Protein AF-A0A6J4GP57-F1 (afdb_monomer_lite)

Secondary structure (DSSP, 8-state):
----HHHHHHHHH--HHHHHHHHHHHHHHHHHHHHH-SS--HHHHHHHHHHHTT-EEEEEESSTTSSEEEEE-SS---

Foldseek 3Di:
DDDDPVLVVCVVPDDPVNVVVLVVVLVVVLCCCVVPPPDDDPVNVLCVVCVVVQWHQRDWDDDPPPTDTDTDHPDDPD

Organism: NCBI:txid2704140

Structure (mmCIF, N/CA/C/O backbone):
data_AF-A0A6J4GP57-F1
#
_entry.id   AF-A0A6J4GP57-F1
#
loop_
_atom_site.group_PDB
_atom_site.id
_atom_site.type_symbol
_atom_site.label_atom_id
_atom_site.label_alt_id
_atom_site.label_comp_id
_atom_site.label_asym_id
_atom_site.label_entity_id
_atom_site.label_seq_id
_atom_site.pdbx_PDB_ins_code
_atom_site.Cartn_x
_atom_site.Cartn_y
_atom_site.Cartn_z
_atom_site.occupancy
_atom_site.B_iso_or_equiv
_atom_site.auth_seq_id
_atom_site.auth_comp_id
_atom_site.auth_asym_id
_atom_site.auth_atom_id
_atom_site.pdbx_PDB_model_num
ATOM 1 N N . MET A 1 1 ? -6.454 -3.363 -15.089 1.00 44.81 1 MET A N 1
ATOM 2 C CA . MET A 1 1 ? -5.148 -3.789 -15.651 1.00 44.81 1 MET A CA 1
ATOM 3 C C . MET A 1 1 ? -4.570 -2.718 -16.577 1.00 44.81 1 MET A C 1
ATOM 5 O O . MET A 1 1 ? -5.327 -1.929 -17.123 1.00 44.81 1 MET A O 1
ATOM 9 N N . LEU A 1 2 ? -3.242 -2.710 -16.731 1.00 40.88 2 LEU A N 1
ATOM 10 C CA . LEU A 1 2 ? -2.360 -1.684 -17.321 1.00 40.88 2 LEU A CA 1
ATOM 11 C C . LEU A 1 2 ? -1.969 -0.574 -16.344 1.00 40.88 2 LEU A C 1
ATOM 13 O O . LEU A 1 2 ? -2.475 0.541 -16.407 1.00 40.88 2 LEU A O 1
ATOM 17 N N . ALA A 1 3 ? -0.991 -0.863 -15.484 1.00 48.94 3 ALA A N 1
ATOM 18 C CA . ALA A 1 3 ? -0.072 0.169 -15.025 1.00 48.94 3 ALA A CA 1
ATOM 19 C C . ALA A 1 3 ? 0.396 0.986 -16.238 1.00 48.94 3 ALA A C 1
ATOM 21 O O . ALA A 1 3 ? 0.820 0.419 -17.248 1.00 48.94 3 ALA A O 1
ATOM 22 N N . ASN A 1 4 ? 0.224 2.307 -16.154 1.00 57.12 4 ASN A N 1
ATOM 23 C CA . ASN A 1 4 ? 0.611 3.258 -17.192 1.00 57.12 4 ASN A CA 1
ATOM 24 C C . ASN A 1 4 ? 2.067 2.954 -17.609 1.00 57.12 4 ASN A C 1
ATOM 26 O O . ASN A 1 4 ? 2.865 2.596 -16.743 1.00 57.12 4 ASN A O 1
ATOM 30 N N . HIS A 1 5 ? 2.436 3.057 -18.891 1.00 55.78 5 HIS A N 1
ATOM 31 C CA . HIS A 1 5 ? 3.788 2.706 -19.375 1.00 55.78 5 HIS A CA 1
ATOM 32 C C . HIS A 1 5 ? 4.902 3.323 -18.502 1.00 55.78 5 HIS A C 1
ATOM 34 O O . HIS A 1 5 ? 5.918 2.690 -18.229 1.00 55.78 5 HIS A O 1
ATOM 40 N N . ARG A 1 6 ? 4.657 4.535 -17.985 1.00 57.03 6 ARG A N 1
ATOM 41 C CA . ARG A 1 6 ? 5.530 5.247 -17.039 1.00 57.03 6 ARG A CA 1
ATOM 42 C C . ARG A 1 6 ? 5.711 4.527 -15.697 1.00 57.03 6 ARG A C 1
ATOM 44 O O . ARG A 1 6 ? 6.829 4.439 -15.218 1.00 57.03 6 ARG A O 1
ATOM 51 N N . VAL A 1 7 ? 4.640 3.972 -15.131 1.00 60.97 7 VAL A N 1
ATOM 52 C CA . VAL A 1 7 ? 4.661 3.227 -13.860 1.00 60.97 7 VAL A CA 1
ATOM 53 C C . VAL A 1 7 ? 5.391 1.898 -14.033 1.00 60.97 7 VAL A C 1
ATOM 55 O O . VAL A 1 7 ? 6.228 1.547 -13.215 1.00 60.97 7 VAL A O 1
ATOM 58 N N . ARG A 1 8 ? 5.158 1.189 -15.147 1.00 60.78 8 ARG A N 1
ATOM 59 C CA . ARG A 1 8 ? 5.902 -0.046 -15.457 1.00 60.78 8 ARG A CA 1
ATOM 60 C C . ARG A 1 8 ? 7.399 0.204 -15.619 1.00 60.78 8 ARG A C 1
ATOM 62 O O . ARG A 1 8 ? 8.190 -0.631 -15.202 1.00 60.78 8 ARG A O 1
ATOM 69 N N . LYS A 1 9 ? 7.773 1.328 -16.238 1.00 60.75 9 LYS A N 1
ATOM 70 C CA . LYS A 1 9 ? 9.172 1.741 -16.372 1.00 60.75 9 LYS A CA 1
ATOM 71 C C . LYS A 1 9 ? 9.778 2.079 -15.007 1.00 60.75 9 LYS A C 1
ATOM 73 O O . LYS A 1 9 ? 10.799 1.503 -14.665 1.00 60.75 9 LYS A O 1
ATOM 78 N N . ALA A 1 10 ? 9.099 2.906 -14.210 1.00 63.97 10 ALA A N 1
ATOM 79 C CA . ALA A 1 10 ? 9.558 3.284 -12.875 1.00 63.97 10 ALA A CA 1
ATOM 80 C C . ALA A 1 10 ? 9.748 2.065 -11.959 1.00 63.97 10 ALA A C 1
ATOM 82 O O . ALA A 1 10 ? 10.796 1.938 -11.351 1.00 63.97 10 ALA A O 1
ATOM 83 N N . VAL A 1 11 ? 8.796 1.124 -11.933 1.00 66.94 11 VAL A N 1
ATOM 84 C CA . VAL A 1 11 ? 8.921 -0.118 -11.144 1.00 66.94 11 VAL A CA 1
ATOM 85 C C . VAL A 1 11 ? 10.066 -1.008 -11.646 1.00 66.94 11 VAL A C 1
ATOM 87 O O . VAL A 1 11 ? 10.732 -1.647 -10.846 1.00 66.94 11 VAL A O 1
ATOM 90 N N . ARG A 1 12 ? 10.326 -1.057 -12.960 1.00 67.62 12 ARG A N 1
ATOM 91 C CA . ARG A 1 12 ? 11.436 -1.850 -13.528 1.00 67.62 12 ARG A CA 1
ATOM 92 C C . ARG A 1 12 ? 12.815 -1.251 -13.269 1.00 67.62 12 ARG A C 1
ATOM 94 O O . ARG A 1 12 ? 13.790 -1.991 -13.258 1.00 67.62 12 ARG A O 1
ATOM 101 N N . GLU A 1 13 ? 12.889 0.067 -13.145 1.00 74.06 13 GLU A N 1
ATOM 102 C CA . GLU A 1 13 ? 14.129 0.809 -12.896 1.00 74.06 13 GLU A CA 1
ATOM 103 C C . GLU A 1 13 ? 14.348 1.080 -11.399 1.00 74.06 13 GLU A C 1
ATOM 105 O O . GLU A 1 13 ? 15.430 1.515 -11.012 1.00 74.06 13 GLU A O 1
ATOM 110 N N . MET A 1 14 ? 13.341 0.806 -10.562 1.00 76.75 14 MET A N 1
ATOM 111 C CA . MET A 1 14 ? 13.413 0.935 -9.111 1.00 76.75 14 MET A CA 1
ATOM 112 C C . MET A 1 14 ? 14.446 -0.043 -8.558 1.00 76.75 14 MET A C 1
ATOM 114 O O . MET A 1 14 ? 14.399 -1.246 -8.833 1.00 76.75 14 MET A O 1
ATOM 118 N N . ASN A 1 15 ? 15.391 0.476 -7.778 1.00 85.25 15 ASN A N 1
ATOM 119 C CA . ASN A 1 15 ? 16.358 -0.376 -7.106 1.00 85.25 15 ASN A CA 1
ATOM 120 C C . ASN A 1 15 ? 15.702 -1.071 -5.895 1.00 85.25 15 ASN A C 1
ATOM 122 O O . ASN A 1 15 ? 14.640 -0.668 -5.420 1.00 85.25 15 ASN A O 1
ATOM 126 N N . LEU A 1 16 ? 16.337 -2.134 -5.399 1.00 80.88 16 LEU A N 1
ATOM 127 C CA . LEU A 1 16 ? 15.788 -2.933 -4.303 1.00 80.88 16 LEU A CA 1
ATOM 128 C C . LEU A 1 16 ? 15.566 -2.118 -3.016 1.00 80.88 16 LEU A C 1
ATOM 130 O O . LEU A 1 16 ? 14.585 -2.366 -2.324 1.00 80.88 16 LEU A O 1
ATOM 134 N N . TYR A 1 17 ? 16.445 -1.164 -2.702 1.00 87.94 17 TYR A N 1
ATOM 135 C CA . TYR A 1 17 ? 16.324 -0.335 -1.502 1.00 87.94 17 TYR A CA 1
ATOM 136 C C . TYR A 1 17 ? 15.149 0.630 -1.608 1.00 87.94 17 TYR A C 1
ATOM 138 O O . TYR A 1 17 ? 14.326 0.651 -0.704 1.00 87.94 17 TYR A O 1
ATOM 146 N N . ASP A 1 18 ? 15.000 1.318 -2.742 1.00 85.19 18 ASP A N 1
ATOM 147 C CA . ASP A 1 18 ? 13.848 2.195 -2.979 1.00 85.19 18 ASP A CA 1
ATOM 148 C C . ASP A 1 18 ? 12.538 1.407 -2.844 1.00 85.19 18 ASP A C 1
ATOM 150 O O . ASP A 1 18 ? 11.587 1.866 -2.217 1.00 85.19 18 ASP A O 1
ATOM 154 N N . PHE A 1 19 ? 12.491 0.190 -3.399 1.00 84.12 19 PHE A N 1
ATOM 155 C CA . PHE A 1 19 ? 11.322 -0.680 -3.285 1.00 84.12 19 PHE A CA 1
ATOM 156 C C . PHE A 1 19 ? 11.024 -1.070 -1.832 1.00 84.12 19 PHE A C 1
ATOM 158 O O . PHE A 1 19 ? 9.873 -0.993 -1.402 1.00 84.12 19 PHE A O 1
ATOM 165 N N . ILE A 1 20 ? 12.049 -1.473 -1.074 1.00 88.81 20 ILE A N 1
ATOM 166 C CA . ILE A 1 20 ? 11.908 -1.793 0.351 1.00 88.81 20 ILE A CA 1
ATOM 167 C C . ILE A 1 20 ? 11.407 -0.572 1.122 1.00 88.81 20 ILE A C 1
ATOM 169 O O . ILE A 1 20 ? 10.505 -0.723 1.941 1.00 88.81 20 ILE A O 1
ATOM 173 N N . ASP A 1 21 ? 11.936 0.618 0.839 1.00 90.75 21 ASP A N 1
ATOM 174 C CA . ASP A 1 21 ? 11.540 1.856 1.509 1.00 90.75 21 ASP A CA 1
ATOM 175 C C . ASP A 1 21 ? 10.073 2.210 1.231 1.00 90.75 21 ASP A C 1
ATOM 177 O O . ASP A 1 21 ? 9.349 2.568 2.163 1.00 90.75 21 ASP A O 1
ATOM 181 N N . PHE A 1 22 ? 9.592 2.042 -0.009 1.00 88.81 22 PHE A N 1
ATOM 182 C CA . PHE A 1 22 ? 8.169 2.210 -0.337 1.00 88.81 22 PHE A CA 1
ATOM 183 C C . PHE A 1 22 ? 7.286 1.255 0.469 1.00 88.81 22 PHE A C 1
ATOM 185 O O . PHE A 1 22 ? 6.358 1.694 1.147 1.00 88.81 22 PHE A O 1
ATOM 192 N N . VAL A 1 23 ? 7.607 -0.041 0.443 1.00 91.19 23 VAL A N 1
ATOM 193 C CA . VAL A 1 23 ? 6.827 -1.054 1.166 1.00 91.19 23 VAL A CA 1
ATOM 194 C C . VAL A 1 23 ? 6.867 -0.793 2.673 1.00 91.19 23 VAL A C 1
ATOM 196 O O . VAL A 1 23 ? 5.833 -0.824 3.334 1.00 91.19 23 VAL A O 1
ATOM 199 N N . ALA A 1 24 ? 8.037 -0.498 3.237 1.00 94.56 24 ALA A N 1
ATOM 200 C CA . ALA A 1 24 ? 8.174 -0.212 4.661 1.00 94.56 24 ALA A CA 1
ATOM 201 C C . ALA A 1 24 ? 7.333 1.004 5.073 1.00 94.56 24 ALA A C 1
ATOM 203 O O . ALA A 1 24 ? 6.648 0.958 6.096 1.00 94.56 24 ALA A O 1
ATOM 204 N N . ASN A 1 25 ? 7.336 2.065 4.261 1.00 94.06 25 ASN A N 1
ATOM 205 C CA . ASN A 1 25 ? 6.541 3.261 4.511 1.00 94.06 25 ASN A CA 1
ATOM 206 C C . ASN A 1 25 ? 5.030 2.973 4.536 1.00 94.06 25 ASN A C 1
ATOM 208 O O . ASN A 1 25 ? 4.337 3.463 5.430 1.00 94.06 25 ASN A O 1
ATOM 212 N N . ASP A 1 26 ? 4.519 2.140 3.628 1.00 94.38 26 ASP A N 1
ATOM 213 C CA . ASP A 1 26 ? 3.104 1.738 3.632 1.00 94.38 26 ASP A CA 1
ATOM 214 C C . ASP A 1 26 ? 2.746 0.998 4.929 1.00 94.38 26 ASP A C 1
ATOM 216 O O . ASP A 1 26 ? 1.763 1.324 5.595 1.00 94.38 26 ASP A O 1
ATOM 220 N N . PHE A 1 27 ? 3.594 0.064 5.366 1.00 95.44 27 PHE A N 1
ATOM 221 C CA . PHE A 1 27 ? 3.369 -0.692 6.601 1.00 95.44 27 PHE A CA 1
ATOM 222 C C . PHE A 1 27 ? 3.455 0.182 7.859 1.00 95.44 27 PHE A C 1
ATOM 224 O O . PHE A 1 27 ? 2.678 -0.019 8.797 1.00 95.44 27 PHE A O 1
ATOM 231 N N . TYR A 1 28 ? 4.345 1.178 7.884 1.00 95.69 28 TYR A N 1
ATOM 232 C CA . TYR A 1 28 ? 4.366 2.167 8.964 1.00 95.69 28 TYR A CA 1
ATOM 233 C C . TYR A 1 28 ? 3.086 3.000 8.996 1.00 95.69 28 TYR A C 1
ATOM 235 O O . TYR A 1 28 ? 2.543 3.229 10.079 1.00 95.69 28 TYR A O 1
ATOM 243 N N . ASN A 1 29 ? 2.558 3.393 7.834 1.00 93.25 29 ASN A N 1
ATOM 244 C CA . ASN A 1 29 ? 1.269 4.073 7.759 1.00 93.25 29 ASN A CA 1
ATOM 245 C C . ASN A 1 29 ? 0.138 3.174 8.261 1.00 93.25 29 ASN A C 1
ATOM 247 O O . ASN A 1 29 ? -0.669 3.623 9.072 1.00 93.25 29 ASN A O 1
ATOM 251 N N . PHE A 1 30 ? 0.102 1.897 7.866 1.00 94.88 30 PHE A N 1
ATOM 252 C CA . PHE A 1 30 ? -0.900 0.949 8.367 1.00 94.88 30 PHE A CA 1
ATOM 253 C C . PHE A 1 30 ? -0.869 0.873 9.890 1.00 94.88 30 PHE A C 1
ATOM 255 O O . PHE A 1 30 ? -1.911 1.012 10.528 1.00 94.88 30 PHE A O 1
ATOM 262 N N . LEU A 1 31 ? 0.323 0.718 10.474 1.00 95.00 31 LEU A N 1
ATOM 263 C CA . LEU A 1 31 ? 0.496 0.680 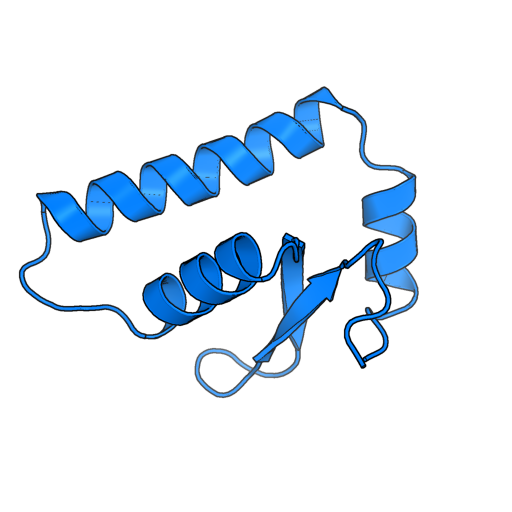11.922 1.00 95.00 31 LEU A CA 1
ATOM 264 C C . LEU A 1 31 ? 0.015 1.978 12.579 1.00 95.00 31 LEU A C 1
ATOM 266 O O . LEU A 1 31 ? -0.732 1.921 13.555 1.00 95.00 31 LEU A O 1
ATOM 270 N N . LEU A 1 32 ? 0.412 3.134 12.044 1.00 94.31 32 LEU A N 1
ATOM 271 C CA . LEU A 1 32 ? 0.021 4.439 12.572 1.00 94.31 32 LEU A CA 1
ATOM 272 C C . LEU A 1 32 ? -1.501 4.617 12.550 1.00 94.31 32 LEU A C 1
ATOM 274 O O . LEU A 1 32 ? -2.096 4.975 13.565 1.00 94.31 32 LEU A O 1
ATOM 278 N N . PHE A 1 33 ? -2.142 4.310 11.424 1.00 92.31 33 PHE A N 1
ATOM 279 C CA . PHE A 1 33 ? -3.586 4.456 11.282 1.00 92.31 33 PHE A CA 1
ATOM 280 C C . PHE A 1 33 ? -4.363 3.478 12.164 1.00 92.31 33 PHE A C 1
ATOM 282 O O . PHE A 1 33 ? -5.324 3.891 12.801 1.00 92.31 33 PHE A O 1
ATOM 289 N N . TYR A 1 34 ? -3.926 2.223 12.274 1.00 90.50 34 TYR A N 1
ATOM 290 C CA . TYR A 1 34 ? -4.592 1.233 13.126 1.00 90.50 34 TYR A CA 1
ATOM 291 C C . TYR A 1 34 ? -4.360 1.445 14.625 1.00 90.50 34 TYR A C 1
ATOM 293 O O . TYR A 1 34 ? -5.182 1.018 15.431 1.00 90.50 34 TYR A O 1
ATOM 301 N N . THR A 1 35 ? -3.241 2.061 15.009 1.00 94.88 35 THR A N 1
ATOM 302 C CA . THR A 1 35 ? -2.908 2.280 16.424 1.00 94.88 35 THR A CA 1
ATOM 303 C C . THR A 1 35 ? -3.531 3.563 16.962 1.00 94.88 35 THR A C 1
ATOM 305 O O . THR A 1 35 ? -3.918 3.608 18.127 1.00 94.88 35 THR A O 1
ATOM 308 N N . TYR A 1 36 ? -3.604 4.613 16.138 1.00 93.25 36 TYR A N 1
ATOM 309 C CA . TYR A 1 36 ? -3.921 5.963 16.611 1.00 93.25 36 TYR A CA 1
ATOM 310 C C . TYR A 1 36 ? -5.217 6.557 16.051 1.00 93.25 36 TYR A C 1
ATOM 312 O O . TYR A 1 36 ? -5.607 7.634 16.502 1.00 93.25 36 TYR A O 1
ATOM 320 N N . LEU A 1 37 ? -5.892 5.908 15.095 1.00 91.38 37 LEU A N 1
ATOM 321 C CA . LEU A 1 37 ? -7.215 6.339 14.638 1.00 91.38 37 LEU A CA 1
ATOM 322 C C . LEU A 1 37 ? -8.283 5.291 14.946 1.00 91.38 37 LEU A C 1
ATOM 324 O O . LEU A 1 37 ? -8.169 4.133 14.561 1.00 91.38 37 LEU A O 1
ATOM 328 N N . ASP A 1 38 ? -9.394 5.750 15.517 1.00 87.06 38 ASP A N 1
ATOM 329 C CA . ASP A 1 38 ? -10.575 4.914 15.773 1.00 87.06 38 ASP A CA 1
ATOM 330 C C . ASP A 1 38 ? -11.427 4.664 14.514 1.00 87.06 38 ASP A C 1
ATOM 332 O O . ASP A 1 38 ? -12.415 3.930 14.549 1.00 87.06 38 ASP A O 1
ATOM 336 N N . GLN A 1 39 ? -11.065 5.282 13.385 1.00 89.06 39 GLN A N 1
ATOM 337 C CA . GLN A 1 39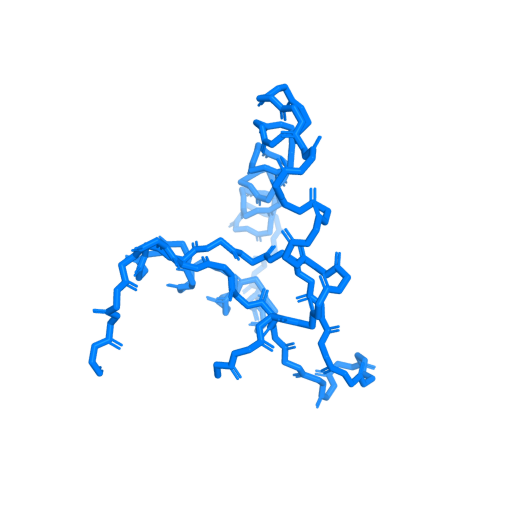 ? -11.775 5.143 12.117 1.00 89.06 39 GLN A CA 1
ATOM 338 C C . GLN A 1 39 ? -10.936 4.414 11.070 1.00 89.06 39 GLN A C 1
ATOM 340 O O . GLN A 1 39 ? -9.758 4.705 10.861 1.00 89.06 39 GLN A O 1
ATOM 345 N N . LYS A 1 40 ? -11.593 3.523 10.328 1.00 86.75 40 LYS A N 1
ATOM 346 C CA . LYS A 1 40 ? -11.013 2.909 9.135 1.00 86.75 40 LYS A CA 1
ATOM 347 C C . LYS A 1 40 ? -10.972 3.920 7.995 1.00 86.75 40 LYS A C 1
ATOM 349 O O . LYS A 1 40 ? -12.014 4.421 7.575 1.00 86.75 40 LYS A O 1
ATOM 354 N N . ILE A 1 41 ? -9.781 4.182 7.464 1.00 91.00 41 ILE A N 1
ATOM 355 C CA . ILE A 1 41 ? -9.600 5.034 6.286 1.00 91.00 41 ILE A CA 1
ATOM 356 C C . ILE A 1 41 ? -9.725 4.166 5.024 1.00 91.00 41 ILE A C 1
ATOM 358 O O . ILE A 1 41 ? -8.882 3.291 4.826 1.00 91.00 41 ILE A O 1
ATOM 362 N N . PRO A 1 42 ? -10.696 4.418 4.122 1.00 91.75 42 PRO A N 1
ATOM 363 C CA . PRO A 1 42 ? -10.900 3.590 2.928 1.00 91.75 42 PRO A CA 1
ATOM 364 C C . PRO A 1 42 ? -9.666 3.456 2.029 1.00 91.75 42 PRO A C 1
ATOM 366 O O . PRO A 1 42 ? -9.445 2.405 1.439 1.00 91.75 42 PRO A O 1
ATOM 369 N N . PHE A 1 43 ? -8.845 4.506 1.937 1.00 92.88 43 PHE A N 1
ATOM 370 C CA . PHE A 1 43 ? -7.581 4.465 1.200 1.00 92.88 43 PHE A CA 1
ATOM 371 C C . PHE A 1 43 ? -6.641 3.378 1.746 1.00 92.88 43 PHE A C 1
ATOM 373 O O . PHE A 1 43 ? -6.161 2.551 0.977 1.00 92.88 43 PHE A O 1
ATOM 380 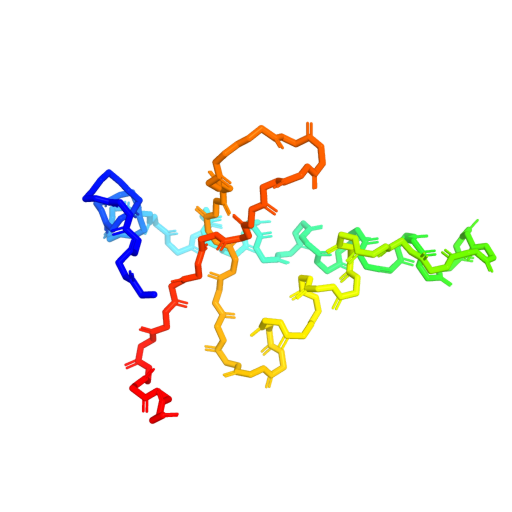N N . ILE A 1 44 ? -6.465 3.336 3.069 1.00 94.00 44 ILE A N 1
ATOM 381 C CA . ILE A 1 44 ? -5.591 2.384 3.765 1.00 94.00 44 ILE A CA 1
ATOM 382 C C . ILE A 1 44 ? -6.142 0.961 3.676 1.00 94.00 44 ILE A C 1
ATOM 384 O O . ILE A 1 44 ? -5.398 0.029 3.388 1.00 94.00 44 ILE A O 1
ATOM 388 N N . GLU A 1 45 ? -7.455 0.782 3.847 1.00 94.25 45 GLU A N 1
ATOM 389 C CA . GLU A 1 45 ? -8.077 -0.543 3.715 1.00 94.25 45 GLU A CA 1
ATOM 390 C C . GLU A 1 45 ? -7.886 -1.122 2.304 1.00 94.25 45 GLU A C 1
ATOM 392 O O . GLU A 1 45 ? -7.581 -2.308 2.149 1.00 94.25 45 GLU A O 1
ATOM 397 N N . ASN A 1 46 ? -8.024 -0.282 1.273 1.00 94.12 46 ASN A N 1
ATOM 398 C CA . ASN A 1 46 ? -7.813 -0.687 -0.114 1.00 94.12 46 ASN A CA 1
ATOM 399 C C . ASN A 1 46 ? -6.343 -1.042 -0.388 1.00 94.12 46 ASN A C 1
ATOM 401 O O . ASN A 1 46 ? -6.072 -2.022 -1.080 1.00 94.12 46 ASN A O 1
ATOM 405 N N . GLU A 1 47 ? -5.401 -0.281 0.170 1.00 94.44 47 GLU A N 1
ATOM 406 C CA . GLU A 1 47 ? -3.964 -0.542 0.044 1.00 94.44 47 GLU A CA 1
ATOM 407 C C . GLU A 1 47 ? -3.564 -1.877 0.693 1.00 94.44 47 GLU A C 1
ATOM 409 O O . GLU A 1 47 ? -2.896 -2.703 0.069 1.00 94.44 47 GLU A O 1
ATOM 414 N N . ILE A 1 48 ? -4.072 -2.153 1.901 1.00 94.88 48 ILE A N 1
ATOM 415 C CA . ILE A 1 48 ? -3.880 -3.435 2.597 1.00 94.88 48 ILE A CA 1
ATOM 416 C C . ILE A 1 48 ? -4.457 -4.600 1.781 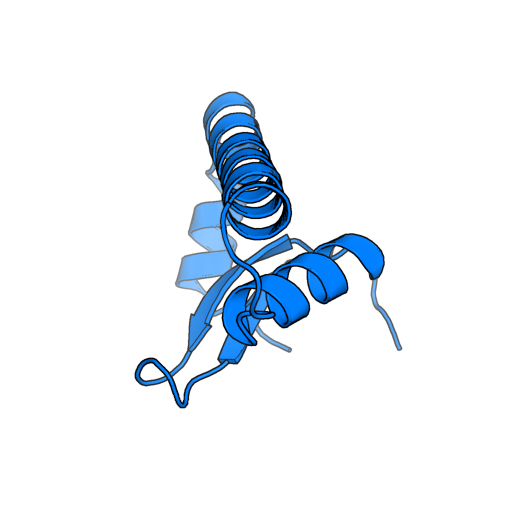1.00 94.88 48 ILE A C 1
ATOM 418 O O . ILE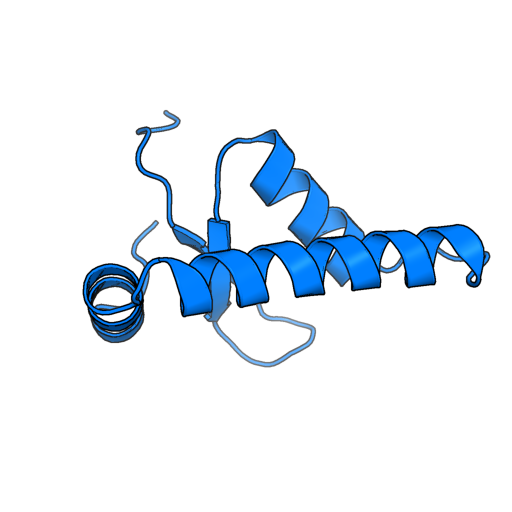 A 1 48 ? -3.836 -5.663 1.711 1.00 94.88 48 ILE A O 1
ATOM 422 N N . SER A 1 49 ? -5.635 -4.430 1.168 1.00 94.69 49 SER A N 1
ATOM 423 C CA . SER A 1 49 ? -6.233 -5.473 0.321 1.00 94.69 49 SER A CA 1
ATOM 424 C C . SER A 1 49 ? -5.337 -5.816 -0.867 1.00 94.69 49 SER A C 1
ATOM 426 O O . SER A 1 49 ? -5.127 -6.990 -1.151 1.00 94.69 49 SER A O 1
ATOM 428 N N . ILE A 1 50 ? -4.748 -4.806 -1.515 1.00 93.88 50 ILE A N 1
ATOM 429 C CA . ILE A 1 50 ? -3.836 -5.009 -2.648 1.00 93.88 50 ILE A CA 1
ATOM 430 C C . ILE A 1 50 ? -2.636 -5.866 -2.235 1.00 93.88 50 ILE A C 1
ATOM 432 O O . ILE A 1 50 ? -2.311 -6.825 -2.934 1.00 93.88 50 ILE A O 1
ATOM 436 N N . TYR A 1 51 ? -2.019 -5.567 -1.087 1.00 92.69 51 TYR A N 1
ATOM 437 C CA . TYR A 1 51 ? -0.920 -6.378 -0.558 1.00 92.69 51 TYR A CA 1
ATOM 438 C C . TYR A 1 51 ? -1.355 -7.814 -0.222 1.00 92.69 51 TYR A C 1
ATOM 440 O O . TYR A 1 51 ? -0.625 -8.758 -0.530 1.00 92.69 51 TYR A O 1
ATOM 448 N N . LYS A 1 52 ? -2.546 -8.004 0.367 1.00 92.25 52 LYS A N 1
ATOM 449 C CA . LYS A 1 52 ? -3.100 -9.342 0.666 1.00 92.25 52 LYS A CA 1
ATOM 450 C C . LYS A 1 52 ? -3.328 -10.183 -0.590 1.00 92.25 52 LYS A C 1
ATOM 452 O O . LYS A 1 52 ? -3.112 -11.391 -0.547 1.00 92.25 52 LYS A O 1
ATOM 457 N N . ASP A 1 53 ? -3.689 -9.540 -1.695 1.00 91.81 53 ASP A N 1
ATOM 458 C CA . ASP A 1 53 ? -3.900 -10.189 -2.992 1.00 91.81 53 ASP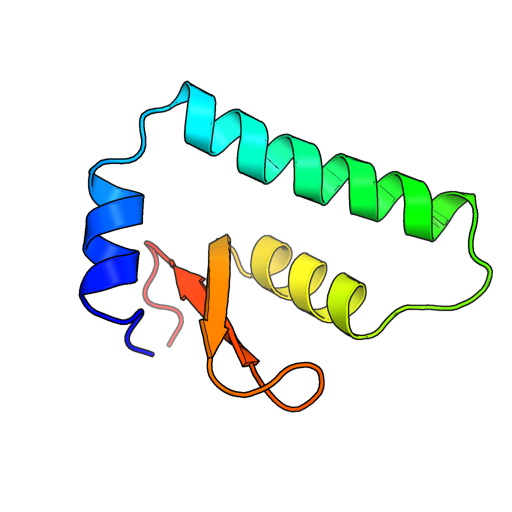 A CA 1
ATOM 459 C C . ASP A 1 53 ? -2.588 -10.392 -3.782 1.00 91.81 53 ASP A C 1
ATOM 461 O O . ASP A 1 53 ? -2.603 -10.851 -4.924 1.00 91.81 53 ASP A O 1
ATOM 465 N N . GLY A 1 54 ? -1.428 -10.065 -3.195 1.00 87.69 54 GLY A N 1
ATOM 466 C CA . GLY A 1 54 ? -0.113 -10.213 -3.833 1.00 87.69 54 GLY A CA 1
ATOM 467 C C . GLY A 1 54 ? 0.213 -9.123 -4.860 1.00 87.69 54 GLY A C 1
ATOM 468 O O . GLY A 1 54 ? 1.104 -9.299 -5.697 1.00 87.69 54 GLY A O 1
ATOM 469 N N . GLY A 1 55 ? -0.514 -8.006 -4.828 1.00 88.94 55 GLY A N 1
ATOM 470 C CA . GLY A 1 55 ? -0.234 -6.814 -5.617 1.00 88.94 55 GLY A CA 1
ATOM 471 C C . GLY A 1 55 ? 0.649 -5.809 -4.876 1.00 88.94 55 GLY A C 1
ATOM 472 O O . GLY A 1 55 ? 0.753 -5.812 -3.654 1.00 88.94 55 GLY A O 1
ATOM 473 N N . PHE A 1 56 ? 1.257 -4.906 -5.641 1.00 88.88 56 PHE A N 1
ATOM 474 C CA . PHE A 1 56 ? 2.002 -3.755 -5.142 1.00 88.88 56 PHE A CA 1
ATOM 475 C C . PHE A 1 56 ? 1.319 -2.452 -5.603 1.00 88.88 56 PHE A C 1
ATOM 477 O O . PHE A 1 56 ? 1.210 -2.228 -6.819 1.00 88.88 56 PHE A O 1
ATOM 484 N N . PRO A 1 57 ? 0.826 -1.601 -4.684 1.00 90.56 57 PRO A N 1
ATOM 485 C CA . PRO A 1 57 ? 0.197 -0.325 -5.015 1.00 90.56 57 PRO A CA 1
ATOM 486 C C . PRO A 1 57 ? 1.267 0.696 -5.433 1.00 90.56 57 PRO A C 1
ATOM 488 O O . PRO A 1 57 ? 1.903 1.345 -4.619 1.00 90.56 57 PRO A O 1
ATOM 491 N N . CYS A 1 58 ? 1.478 0.861 -6.737 1.00 86.06 58 CYS A N 1
ATOM 492 C CA . CYS A 1 58 ? 2.587 1.651 -7.285 1.00 86.06 58 CYS A CA 1
ATOM 493 C C . CYS A 1 58 ? 2.146 2.986 -7.914 1.00 86.06 58 CYS A C 1
ATOM 495 O O . CYS A 1 58 ? 2.840 3.542 -8.770 1.00 86.06 58 CYS A O 1
ATOM 497 N N . GLY A 1 59 ? 0.954 3.480 -7.571 1.00 86.31 59 GLY A N 1
ATOM 498 C CA . GLY A 1 59 ? 0.479 4.792 -8.008 1.00 86.31 59 GLY A CA 1
ATOM 499 C C . GLY A 1 59 ? -1.035 4.968 -7.948 1.00 86.31 59 GLY A C 1
ATOM 500 O O . GLY A 1 59 ? -1.771 4.092 -7.504 1.00 86.31 59 GLY A O 1
ATOM 501 N N . TRP A 1 60 ? -1.506 6.105 -8.462 1.00 90.12 60 TRP A N 1
ATOM 502 C CA . TRP A 1 60 ? -2.916 6.496 -8.468 1.00 90.12 60 TRP A CA 1
ATOM 503 C C . TRP A 1 60 ? -3.362 6.931 -9.867 1.00 90.12 60 TRP A C 1
ATOM 505 O O . TRP A 1 60 ? -2.641 7.638 -10.575 1.00 90.12 60 TRP A O 1
ATOM 515 N N . ARG A 1 61 ? -4.552 6.499 -10.288 1.00 90.44 61 ARG A N 1
ATOM 516 C CA . ARG A 1 61 ? -5.184 6.903 -11.549 1.00 90.44 61 ARG A CA 1
ATOM 517 C C . ARG A 1 61 ? -6.416 7.749 -11.259 1.00 90.44 61 ARG A C 1
ATOM 519 O O . ARG A 1 61 ? -7.314 7.299 -10.558 1.00 90.44 61 ARG A O 1
ATOM 526 N N . GLY A 1 62 ? -6.496 8.915 -11.895 1.00 91.50 62 GLY A N 1
ATOM 527 C CA . GLY A 1 62 ? -7.586 9.870 -11.696 1.00 91.50 62 GLY A CA 1
ATOM 528 C C . GLY A 1 62 ? -7.288 10.850 -10.562 1.00 91.50 62 GLY A C 1
ATOM 529 O O . GLY A 1 62 ? -6.151 10.954 -10.107 1.00 91.50 62 GLY A O 1
ATOM 530 N N . ASN A 1 63 ? -8.314 11.574 -10.117 1.00 94.94 63 ASN A N 1
ATOM 531 C CA . ASN A 1 63 ? -8.177 12.600 -9.085 1.00 94.94 63 ASN A CA 1
ATOM 532 C C . ASN A 1 63 ? -8.499 12.011 -7.717 1.00 94.94 63 ASN A C 1
ATOM 534 O O . ASN A 1 63 ? -9.555 11.412 -7.533 1.00 94.94 63 ASN A O 1
ATOM 538 N N . PHE A 1 64 ? -7.603 12.180 -6.753 1.00 87.25 64 PHE A N 1
ATOM 539 C CA . PHE A 1 64 ? -7.882 11.824 -5.365 1.00 87.25 64 PHE A CA 1
ATOM 540 C C . PHE A 1 64 ? -9.055 12.667 -4.810 1.00 87.25 64 PHE A C 1
ATOM 542 O O . PHE A 1 64 ? -9.125 13.856 -5.129 1.00 87.25 64 PHE A O 1
ATOM 549 N N . PRO A 1 65 ? -9.975 12.099 -4.000 1.00 91.44 65 PRO A N 1
ATOM 550 C CA . PRO A 1 65 ? -10.051 10.702 -3.546 1.00 91.44 65 PRO A CA 1
ATOM 551 C C . PRO A 1 65 ? -10.831 9.764 -4.487 1.00 91.44 65 PRO A C 1
ATOM 553 O O . PRO A 1 65 ? -10.907 8.570 -4.231 1.00 91.44 65 PRO A O 1
ATOM 556 N N . ASN A 1 66 ? -11.381 10.272 -5.592 1.00 92.75 66 ASN A N 1
ATOM 557 C CA . ASN A 1 66 ? -12.278 9.534 -6.498 1.00 92.75 66 ASN A CA 1
ATOM 558 C C . ASN A 1 66 ? -11.557 8.686 -7.565 1.00 92.75 66 ASN A C 1
ATOM 560 O O . ASN A 1 66 ? -12.178 8.217 -8.518 1.00 92.75 66 ASN A O 1
ATOM 564 N N . GLY A 1 67 ? -10.237 8.555 -7.468 1.00 91.06 67 GLY A N 1
ATOM 565 C CA . GLY A 1 67 ? -9.437 7.723 -8.357 1.00 91.06 67 GLY A CA 1
ATOM 566 C C . GLY A 1 67 ? -9.315 6.280 -7.872 1.00 91.06 67 GLY A C 1
ATOM 567 O O . GLY A 1 67 ? -10.044 5.824 -6.996 1.00 91.06 67 GLY A O 1
ATOM 568 N N . SER A 1 68 ? -8.366 5.557 -8.456 1.00 92.56 68 SER A N 1
ATOM 569 C CA . SER A 1 68 ? -8.098 4.155 -8.130 1.00 92.56 68 SER A CA 1
ATOM 570 C C . SER A 1 68 ? -6.602 3.882 -8.060 1.00 92.56 68 SER A C 1
ATOM 572 O O . SER A 1 68 ? -5.838 4.441 -8.856 1.00 92.56 68 SER A O 1
ATOM 574 N N . PHE A 1 69 ? -6.193 2.941 -7.213 1.00 92.06 69 PHE A N 1
ATOM 575 C CA . PHE A 1 69 ? -4.823 2.442 -7.208 1.00 92.06 69 PHE A CA 1
ATOM 576 C C . PHE A 1 69 ? -4.410 1.880 -8.572 1.00 92.06 69 PHE A C 1
ATOM 578 O O . PHE A 1 69 ? -5.165 1.198 -9.272 1.00 92.06 69 PHE A O 1
ATOM 585 N N . VAL A 1 70 ? -3.168 2.161 -8.945 1.00 90.12 70 VAL A N 1
ATOM 586 C CA . VAL A 1 70 ? -2.459 1.461 -10.007 1.00 90.12 70 VAL A CA 1
ATOM 587 C C . VAL A 1 70 ? -1.660 0.353 -9.343 1.00 90.12 70 VAL A C 1
ATOM 589 O O . VAL A 1 70 ? -0.735 0.630 -8.591 1.00 90.12 70 VAL A O 1
ATOM 592 N N . VAL A 1 71 ? -2.017 -0.892 -9.640 1.00 88.44 71 VAL A N 1
ATOM 593 C CA . VAL A 1 71 ? -1.406 -2.072 -9.024 1.00 88.44 71 VAL A CA 1
ATOM 594 C C . VAL A 1 71 ? -0.443 -2.738 -10.000 1.00 88.44 71 VAL A C 1
ATOM 596 O O . VAL A 1 71 ? -0.790 -2.988 -11.163 1.00 88.44 71 VAL A O 1
ATOM 599 N N . PHE A 1 72 ? 0.765 -3.027 -9.527 1.00 82.88 72 PHE A N 1
ATOM 600 C CA . PHE A 1 72 ? 1.695 -3.940 -10.176 1.00 82.88 72 PHE A CA 1
ATOM 601 C C . PHE A 1 72 ? 1.529 -5.336 -9.570 1.00 82.88 72 PHE A C 1
ATOM 603 O O . PHE A 1 72 ? 1.581 -5.490 -8.358 1.00 82.88 72 PHE A O 1
ATOM 610 N N . SER A 1 73 ? 1.340 -6.356 -10.402 1.00 72.62 73 SER A N 1
ATOM 611 C CA . SER A 1 73 ? 1.334 -7.755 -9.974 1.00 72.62 73 SER A CA 1
ATOM 612 C C . SER A 1 73 ? 2.198 -8.576 -10.929 1.00 72.62 73 SER A C 1
ATOM 614 O O . SER A 1 73 ? 2.157 -8.381 -12.148 1.00 72.62 73 SER A O 1
ATOM 616 N N . SER A 1 74 ? 3.016 -9.472 -10.376 1.00 59.97 74 SER A N 1
ATOM 617 C CA . SER A 1 74 ? 3.789 -10.457 -11.145 1.00 59.97 74 SER A CA 1
ATOM 618 C C . SER A 1 74 ? 2.974 -11.721 -11.447 1.00 59.97 74 SER A C 1
ATOM 620 O O . SER A 1 74 ? 3.276 -12.417 -12.414 1.00 59.97 74 SER A O 1
ATOM 622 N N . CYS A 1 75 ? 1.911 -11.982 -10.678 1.00 45.72 75 CYS A N 1
ATOM 623 C CA . CYS A 1 75 ? 0.934 -13.034 -10.942 1.00 45.72 75 CYS A CA 1
ATOM 624 C C . CYS A 1 75 ? -0.255 -12.496 -11.747 1.00 45.72 75 CYS A C 1
ATOM 626 O O . CYS A 1 75 ? -0.834 -11.451 -11.428 1.00 45.72 75 CYS A O 1
ATOM 628 N N . PHE A 1 76 ? -0.628 -13.238 -12.791 1.00 41.12 76 PHE A N 1
ATOM 629 C CA . PHE A 1 76 ? -1.914 -13.096 -13.464 1.00 41.12 76 PHE A CA 1
ATOM 630 C C . PHE A 1 76 ? -2.977 -13.601 -12.483 1.00 41.12 76 PHE A C 1
ATOM 632 O O . PHE A 1 76 ? -3.140 -14.806 -12.314 1.00 41.12 76 PHE A O 1
ATOM 639 N N . ILE A 1 77 ? -3.625 -12.686 -11.767 1.00 44.06 77 ILE A N 1
ATOM 640 C CA . ILE A 1 77 ? -4.833 -13.013 -11.012 1.00 44.06 77 ILE A CA 1
ATOM 641 C C . ILE A 1 77 ? -5.957 -13.025 -12.063 1.00 44.06 77 ILE A C 1
ATOM 643 O O . ILE A 1 77 ? -6.132 -11.987 -12.713 1.00 44.06 77 ILE A O 1
ATOM 647 N N . PRO A 1 78 ? -6.592 -14.182 -12.344 1.00 43.34 78 PRO A N 1
ATOM 648 C CA . PRO A 1 78 ? -7.656 -14.283 -13.343 1.00 43.34 78 PRO A CA 1
ATOM 649 C C . PRO A 1 78 ? -8.858 -13.393 -13.012 1.00 43.34 78 PRO A C 1
ATOM 651 O O . PRO A 1 78 ? -9.121 -13.164 -11.809 1.00 43.34 78 PRO A O 1
#

Sequence (78 aa):
MLANHRVRKAVREMNLYDFIDFVANDFYNFLLFYTYLDQKIPFIENEISIYKDGGFPCGWRGNFPNGSFVVFSSCFIP

Radius of gyration: 13.23 Å; chains: 1; bounding box: 29×27×36 Å

pLDDT: mean 82.3, std 16.06, range [40.88, 95.69]